Protein AF-A0A430BCL3-F1 (afdb_monomer_lite)

Structure (mmCIF, N/CA/C/O backbone):
data_AF-A0A430BCL3-F1
#
_entry.id   AF-A0A430BCL3-F1
#
loop_
_atom_site.group_PDB
_atom_site.id
_atom_site.type_symbol
_atom_site.label_atom_id
_atom_site.label_alt_id
_atom_site.label_comp_id
_atom_site.label_asym_id
_atom_site.label_entity_id
_atom_site.label_seq_id
_atom_site.pdbx_PDB_ins_code
_atom_site.Cartn_x
_atom_site.Cartn_y
_atom_site.Cartn_z
_atom_site.occupancy
_atom_site.B_iso_or_equiv
_atom_site.auth_seq_id
_atom_site.auth_comp_id
_atom_site.auth_asym_id
_atom_site.auth_atom_id
_atom_site.pdbx_PDB_model_num
ATOM 1 N N . MET A 1 1 ? -4.796 4.572 0.635 1.00 54.72 1 MET A N 1
ATOM 2 C CA . MET A 1 1 ? -4.162 4.008 -0.571 1.00 54.72 1 MET A CA 1
ATOM 3 C C . MET A 1 1 ? -5.279 3.791 -1.590 1.00 54.72 1 MET A C 1
ATOM 5 O O . MET A 1 1 ? -6.181 3.044 -1.250 1.00 54.72 1 MET A O 1
ATOM 9 N N . SER A 1 2 ? -5.262 4.453 -2.756 1.00 54.56 2 SER A N 1
ATOM 10 C CA . SER A 1 2 ? -6.263 4.363 -3.858 1.00 54.56 2 SER A CA 1
ATOM 11 C C . SER A 1 2 ? -7.527 5.260 -3.830 1.00 54.56 2 SER A C 1
ATOM 13 O O . SER A 1 2 ? -8.636 4.778 -4.064 1.00 54.56 2 SER A O 1
ATOM 15 N N . ASP A 1 3 ? -7.365 6.575 -3.669 1.00 56.16 3 ASP A N 1
ATOM 16 C CA . ASP A 1 3 ? -8.446 7.569 -3.899 1.00 56.16 3 ASP A CA 1
ATOM 17 C C . ASP A 1 3 ? -8.884 7.662 -5.385 1.00 56.16 3 ASP A C 1
ATOM 19 O O . ASP A 1 3 ? -9.871 8.293 -5.734 1.00 56.16 3 ASP A O 1
ATOM 23 N N . CYS A 1 4 ? -8.155 7.020 -6.310 1.00 58.00 4 CYS A N 1
ATOM 24 C CA . CYS A 1 4 ? -8.453 7.103 -7.747 1.00 58.00 4 CYS A CA 1
ATOM 25 C C . CYS A 1 4 ? -9.693 6.312 -8.186 1.00 58.00 4 CYS A C 1
ATOM 27 O O . CYS A 1 4 ? -10.201 6.550 -9.280 1.00 58.00 4 CYS A O 1
ATOM 29 N N . VAL A 1 5 ? -10.134 5.327 -7.395 1.00 57.91 5 VAL A N 1
ATOM 30 C CA . VAL A 1 5 ? -11.225 4.409 -7.781 1.00 57.91 5 VAL A CA 1
ATOM 31 C C . VAL A 1 5 ? -12.418 4.498 -6.832 1.00 57.91 5 VAL A C 1
ATOM 33 O O . VAL A 1 5 ? -13.542 4.250 -7.260 1.00 57.91 5 VAL A O 1
ATOM 36 N N . ASN A 1 6 ? -12.191 4.891 -5.577 1.00 60.53 6 ASN A N 1
ATOM 37 C CA . ASN A 1 6 ? -13.227 5.055 -4.564 1.00 60.53 6 ASN A CA 1
ATOM 38 C C . ASN A 1 6 ? -13.071 6.406 -3.872 1.00 60.53 6 ASN A C 1
ATOM 40 O O . ASN A 1 6 ? -11.947 6.812 -3.593 1.00 60.53 6 ASN A O 1
ATOM 44 N N . ASP A 1 7 ? -14.199 7.024 -3.524 1.00 63.56 7 ASP A N 1
ATOM 45 C CA . ASP A 1 7 ? -14.218 8.236 -2.710 1.00 63.56 7 ASP A CA 1
ATOM 46 C C . ASP A 1 7 ? -13.595 7.966 -1.331 1.00 63.56 7 ASP A C 1
ATOM 48 O O . ASP A 1 7 ? -13.906 6.965 -0.669 1.00 63.56 7 ASP A O 1
ATOM 52 N N . ASN A 1 8 ? -12.748 8.881 -0.859 1.00 69.38 8 ASN A N 1
ATOM 53 C CA . ASN A 1 8 ? -12.303 8.843 0.527 1.00 69.38 8 ASN A CA 1
ATOM 54 C C . ASN A 1 8 ? -13.482 9.049 1.492 1.00 69.38 8 ASN A C 1
ATOM 56 O O . ASN A 1 8 ? -14.307 9.947 1.331 1.00 69.38 8 ASN A O 1
ATOM 60 N N . VAL A 1 9 ? -13.493 8.271 2.576 1.00 64.44 9 VAL A N 1
ATOM 61 C CA . VAL A 1 9 ? -14.443 8.440 3.691 1.00 64.44 9 VAL A CA 1
ATOM 62 C C . VAL A 1 9 ? -14.219 9.774 4.422 1.00 64.44 9 VAL A C 1
ATOM 64 O O . VAL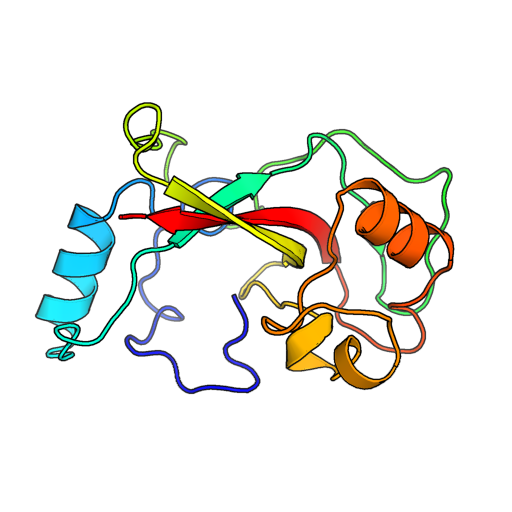 A 1 9 ? -15.152 10.337 4.991 1.00 64.44 9 VAL A O 1
ATOM 67 N N . VAL A 1 10 ? -12.986 10.289 4.392 1.00 64.94 10 VAL A N 1
ATOM 68 C CA . VAL A 1 10 ? -12.578 11.576 4.970 1.00 64.94 10 VAL A CA 1
ATOM 69 C C . VAL A 1 10 ? -11.598 12.276 4.029 1.00 64.94 10 VAL A C 1
ATOM 71 O O . VAL A 1 10 ? -10.731 11.618 3.458 1.00 64.94 10 VAL A O 1
ATOM 74 N N . ASP A 1 11 ? -11.705 13.597 3.864 1.00 64.88 11 ASP A N 1
ATOM 75 C CA . ASP A 1 11 ? -10.735 14.357 3.065 1.00 64.88 11 ASP A CA 1
ATOM 76 C C . ASP A 1 11 ? -9.381 14.404 3.787 1.00 64.88 11 ASP A C 1
ATOM 78 O O . ASP A 1 11 ? -9.146 15.191 4.707 1.00 64.88 11 ASP A O 1
ATOM 82 N N . VAL A 1 12 ? -8.487 13.513 3.369 1.00 63.19 12 VAL A N 1
ATOM 83 C CA . VAL A 1 12 ? -7.120 13.419 3.879 1.00 63.19 12 VAL A CA 1
ATOM 84 C C . VAL A 1 12 ? -6.199 14.485 3.273 1.00 63.19 12 VAL A C 1
ATOM 86 O O . VAL A 1 12 ? -5.136 14.747 3.828 1.00 63.19 12 VAL A O 1
ATOM 89 N N . GLN A 1 13 ? -6.582 15.167 2.189 1.00 59.03 13 GLN A N 1
ATOM 90 C CA . GLN A 1 13 ? -5.663 16.031 1.436 1.00 59.03 13 GLN A CA 1
ATOM 91 C C . GLN A 1 13 ? -5.294 17.326 2.184 1.00 59.03 13 GLN A C 1
ATOM 93 O O . GLN A 1 13 ? -4.238 17.902 1.929 1.00 59.03 13 GLN A O 1
ATOM 98 N N . GLY A 1 14 ? -6.125 17.783 3.129 1.00 59.62 14 GLY A N 1
ATOM 99 C CA . GLY A 1 14 ? -5.885 19.028 3.875 1.00 59.62 14 GLY A CA 1
ATOM 100 C C . GLY A 1 14 ? -5.287 18.872 5.280 1.00 59.62 14 GLY A C 1
ATOM 101 O O . GLY A 1 14 ? -4.682 19.819 5.785 1.00 59.62 14 GLY A O 1
ATOM 102 N N . ALA A 1 15 ? -5.466 17.715 5.930 1.00 60.12 15 ALA A N 1
ATOM 103 C CA . ALA A 1 15 ? -5.213 17.546 7.371 1.00 60.12 15 ALA A CA 1
ATOM 104 C C . ALA A 1 15 ? -4.469 16.255 7.759 1.00 60.12 15 ALA A C 1
ATOM 106 O O . ALA A 1 15 ? -4.189 16.042 8.943 1.00 60.12 15 ALA A O 1
ATOM 107 N N . TRP A 1 16 ? -4.152 15.380 6.802 1.00 75.69 16 TRP A N 1
ATOM 108 C CA . TRP A 1 16 ? -3.597 14.061 7.098 1.00 75.69 16 TRP A CA 1
ATOM 109 C C . TRP A 1 16 ? -2.153 14.134 7.594 1.00 75.69 16 TRP A C 1
ATOM 111 O O . TRP A 1 16 ? -1.201 14.279 6.832 1.00 75.69 16 TRP A O 1
ATOM 121 N N . GLN A 1 17 ? -1.990 14.006 8.909 1.00 79.44 17 GLN A N 1
ATOM 122 C CA . GLN A 1 17 ? -0.697 13.789 9.542 1.00 79.44 17 GLN A CA 1
ATOM 123 C C . GLN A 1 17 ? -0.440 12.286 9.624 1.00 79.44 17 GLN A C 1
ATOM 125 O O . GLN A 1 17 ? -1.020 11.588 10.458 1.00 79.44 17 GLN A O 1
ATOM 130 N N . HIS A 1 18 ? 0.433 11.788 8.755 1.00 86.31 18 HIS A N 1
ATOM 131 C CA . HIS A 1 18 ? 0.741 10.368 8.663 1.00 86.31 18 HIS A CA 1
ATOM 132 C C . HIS A 1 18 ? 2.147 10.032 9.139 1.00 86.31 18 HIS A C 1
ATOM 134 O O . HIS A 1 18 ? 3.039 10.885 9.232 1.00 86.31 18 HIS A O 1
ATOM 140 N N . ASN A 1 19 ? 2.332 8.753 9.455 1.00 90.25 19 ASN A N 1
ATOM 141 C CA . ASN A 1 19 ? 3.635 8.211 9.790 1.00 90.25 19 ASN A CA 1
ATOM 142 C C . ASN A 1 19 ? 4.497 8.018 8.529 1.00 90.25 19 ASN A C 1
ATOM 144 O O . ASN A 1 19 ? 4.071 8.259 7.396 1.00 90.25 19 ASN A O 1
ATOM 148 N N . GLY A 1 20 ? 5.717 7.526 8.719 1.00 89.50 20 GLY A N 1
ATOM 149 C CA . GLY A 1 20 ? 6.667 7.250 7.645 1.00 89.50 20 GLY A CA 1
ATOM 150 C C . GLY A 1 20 ? 6.216 6.208 6.621 1.00 89.50 20 GLY A C 1
ATOM 151 O O . GLY A 1 20 ? 6.969 5.976 5.683 1.00 89.50 20 GLY A O 1
ATOM 152 N N . PHE A 1 21 ? 5.059 5.562 6.792 1.00 89.12 21 PHE A N 1
ATOM 153 C CA . PHE A 1 21 ? 4.459 4.597 5.864 1.00 89.12 21 PHE A CA 1
ATOM 154 C C . PHE A 1 21 ? 3.237 5.147 5.115 1.00 89.12 21 PHE A C 1
ATOM 156 O O . PHE A 1 21 ? 2.573 4.369 4.437 1.00 89.12 21 PHE A O 1
ATOM 163 N N . GLY A 1 22 ? 2.904 6.432 5.272 1.00 86.31 22 GLY A N 1
ATOM 164 C CA . GLY A 1 22 ? 1.702 7.005 4.650 1.00 86.31 22 GLY A CA 1
ATOM 165 C C . GLY A 1 22 ? 0.397 6.697 5.388 1.00 86.31 22 GLY A C 1
ATOM 166 O O . GLY A 1 22 ? -0.699 6.944 4.886 1.00 86.31 22 GLY A O 1
ATOM 167 N N . LEU A 1 23 ? 0.489 6.123 6.593 1.00 89.19 23 LEU A N 1
ATOM 168 C CA . LEU A 1 23 ? -0.639 5.549 7.325 1.00 89.19 23 LEU A CA 1
ATOM 169 C C . LEU A 1 23 ? -0.769 6.142 8.735 1.00 89.19 23 LEU A C 1
ATOM 171 O O . LEU A 1 23 ? 0.159 6.746 9.280 1.00 89.19 23 LEU A O 1
ATOM 175 N N . ALA A 1 24 ? -1.925 5.931 9.364 1.00 91.31 24 ALA A N 1
ATOM 176 C CA . ALA A 1 24 ? -2.087 6.180 10.792 1.00 91.31 24 ALA A CA 1
ATOM 177 C C . ALA A 1 24 ? -1.341 5.122 11.621 1.00 91.31 24 ALA A C 1
ATOM 179 O O . ALA A 1 24 ? -1.285 3.945 11.268 1.00 91.31 24 ALA A O 1
ATOM 180 N N . ASN A 1 25 ? -0.818 5.530 12.778 1.00 93.25 25 ASN A N 1
ATOM 181 C CA . ASN A 1 25 ? -0.132 4.626 13.704 1.00 93.25 25 ASN A CA 1
ATOM 182 C C . ASN A 1 25 ? -1.077 3.660 14.440 1.00 93.25 25 ASN A C 1
ATOM 184 O O . ASN A 1 25 ? -0.646 2.598 14.883 1.00 93.25 25 ASN A O 1
ATOM 188 N N . ASN A 1 26 ? -2.346 4.022 14.633 1.00 91.94 26 ASN A N 1
ATOM 189 C CA . ASN A 1 26 ? -3.300 3.222 15.397 1.00 91.94 26 ASN A CA 1
ATOM 190 C C . ASN A 1 26 ? -4.751 3.538 14.973 1.00 91.94 26 ASN A C 1
ATOM 192 O O . ASN A 1 26 ? -4.999 4.603 14.402 1.00 91.94 26 ASN A O 1
ATOM 196 N N . PRO A 1 27 ? -5.718 2.644 15.252 1.00 91.88 27 PRO A N 1
ATOM 197 C CA . PRO A 1 27 ? -7.105 2.843 14.833 1.00 91.88 27 PRO A CA 1
ATOM 198 C C . PRO A 1 27 ? -7.837 3.958 15.586 1.00 91.88 27 PRO A C 1
ATOM 200 O O . PRO A 1 27 ? -8.841 4.444 15.078 1.00 91.88 27 PRO A O 1
ATOM 203 N N . ASP A 1 28 ? -7.347 4.402 16.748 1.00 91.81 28 ASP A N 1
ATOM 204 C CA . ASP A 1 28 ? -7.993 5.485 17.503 1.00 91.81 28 ASP A CA 1
ATOM 205 C C . ASP A 1 28 ? -7.877 6.811 16.728 1.00 91.81 28 ASP A C 1
ATOM 207 O O . ASP A 1 28 ? -8.822 7.596 16.697 1.00 91.81 28 ASP A O 1
ATOM 211 N N . VAL A 1 29 ? -6.754 7.020 16.023 1.00 89.50 29 VAL A N 1
ATOM 212 C CA . VAL A 1 29 ? -6.558 8.155 15.100 1.00 89.50 29 VAL A CA 1
ATOM 213 C C . VAL A 1 29 ? -7.567 8.107 13.951 1.00 89.50 29 VAL A C 1
ATOM 215 O O . VAL A 1 29 ? -8.190 9.118 13.639 1.00 89.50 29 VAL A O 1
ATOM 218 N N . LEU A 1 30 ? -7.768 6.932 13.347 1.00 87.88 30 LEU A N 1
ATOM 219 C CA . LEU A 1 30 ? -8.729 6.759 12.251 1.00 87.88 30 LEU A CA 1
ATOM 220 C C . LEU A 1 30 ? -10.169 7.001 12.719 1.00 87.88 30 LEU A C 1
ATOM 222 O O . LEU A 1 30 ? -10.931 7.681 12.037 1.00 87.88 30 LEU A O 1
ATOM 226 N N . ALA A 1 31 ? -10.531 6.488 13.897 1.00 88.69 31 ALA A N 1
ATOM 227 C CA . ALA A 1 31 ? -11.851 6.690 14.484 1.00 88.69 31 ALA A CA 1
ATOM 228 C C . ALA A 1 31 ? -12.120 8.168 14.806 1.00 88.69 31 ALA A C 1
ATOM 230 O O . ALA A 1 31 ? -13.223 8.654 14.563 1.00 88.69 31 ALA A O 1
ATOM 231 N N . ALA A 1 32 ? -11.117 8.891 15.316 1.00 88.94 32 ALA A N 1
ATOM 232 C CA . ALA A 1 32 ? -11.231 10.322 15.582 1.00 88.94 32 ALA A CA 1
ATOM 233 C C . ALA A 1 32 ? -11.472 11.124 14.294 1.00 88.94 32 ALA A C 1
ATOM 235 O O . ALA A 1 32 ? -12.371 11.960 14.265 1.00 88.94 32 ALA A O 1
ATOM 236 N N . LEU A 1 33 ? -10.732 10.822 13.222 1.00 86.12 33 LEU A N 1
ATOM 237 C CA . LEU A 1 33 ? -10.897 11.485 11.925 1.00 86.12 33 LEU A CA 1
ATOM 238 C C . LEU A 1 33 ? -12.259 11.192 11.291 1.00 86.12 33 LEU A C 1
ATOM 240 O O . LEU A 1 33 ? -12.914 12.105 10.794 1.00 86.12 33 LEU A O 1
ATOM 244 N N . ALA A 1 34 ? -12.718 9.939 11.352 1.00 87.38 34 ALA A N 1
ATOM 245 C CA . ALA A 1 34 ? -14.054 9.576 10.890 1.00 87.38 34 ALA A CA 1
ATOM 246 C C . ALA A 1 34 ? -15.146 10.321 11.676 1.00 87.38 34 ALA A C 1
ATOM 248 O O . ALA A 1 34 ? -16.071 10.869 11.080 1.00 87.38 34 ALA A O 1
ATOM 249 N N . ALA A 1 35 ? -15.017 10.397 13.006 1.00 88.38 35 ALA A N 1
ATOM 250 C CA . ALA A 1 35 ? -15.963 11.116 13.856 1.00 88.38 35 ALA A CA 1
ATOM 251 C C . ALA A 1 35 ? -15.976 12.628 13.574 1.00 88.38 35 ALA A C 1
ATOM 253 O O . ALA A 1 35 ? -17.051 13.223 13.516 1.00 88.38 35 ALA A O 1
ATOM 254 N N . GLU A 1 36 ? -14.808 13.244 13.370 1.00 87.19 36 GLU A N 1
ATOM 255 C CA . GLU A 1 36 ? -14.681 14.663 13.015 1.00 87.19 36 GLU A CA 1
ATOM 256 C C . GLU A 1 36 ? -15.333 14.974 11.661 1.00 87.19 36 GLU A C 1
ATOM 258 O O . GLU A 1 36 ? -16.020 15.986 11.520 1.00 87.19 36 GLU A O 1
ATOM 263 N N . ALA A 1 37 ? -15.191 14.068 10.694 1.00 84.56 37 ALA A N 1
ATOM 264 C CA . ALA A 1 37 ? -15.822 14.176 9.382 1.00 84.56 37 ALA A CA 1
ATOM 265 C C . ALA A 1 37 ? -17.318 13.803 9.372 1.00 84.56 37 ALA A C 1
ATOM 267 O O . ALA A 1 37 ? -17.985 13.975 8.352 1.00 84.56 37 ALA A O 1
ATOM 268 N N . GLY A 1 38 ? -17.861 13.282 10.478 1.00 87.19 38 GLY A N 1
ATOM 269 C CA . GLY A 1 38 ? -19.235 12.775 10.538 1.00 87.19 38 GLY A CA 1
ATOM 270 C C . GLY A 1 38 ? -19.468 11.518 9.690 1.00 87.19 38 GLY A C 1
ATOM 271 O O . GLY A 1 38 ? -20.597 11.270 9.268 1.00 87.19 38 GLY A O 1
ATOM 272 N N . ALA A 1 39 ? -18.415 10.742 9.427 1.00 85.75 39 ALA A N 1
ATOM 273 C CA . ALA A 1 39 ? -18.476 9.525 8.634 1.00 85.75 39 ALA A CA 1
ATOM 274 C C . ALA A 1 39 ? -18.976 8.327 9.456 1.00 85.75 39 ALA A C 1
ATOM 276 O O . ALA A 1 39 ? -18.532 8.091 10.582 1.00 85.75 39 ALA A O 1
ATOM 277 N N . ASP A 1 40 ? -19.872 7.534 8.866 1.00 86.75 40 ASP A N 1
ATOM 278 C CA . ASP A 1 40 ? -20.288 6.250 9.426 1.00 86.75 40 ASP A CA 1
ATOM 279 C C . ASP A 1 40 ? -19.299 5.154 9.012 1.00 86.75 40 ASP A C 1
ATOM 281 O O . ASP A 1 40 ? -19.116 4.872 7.829 1.00 86.75 40 ASP A O 1
ATOM 285 N N . VAL A 1 41 ? -18.654 4.542 10.004 1.00 87.06 41 VAL A N 1
ATOM 286 C CA . VAL A 1 41 ? -17.667 3.465 9.827 1.00 87.06 41 VAL A CA 1
ATOM 287 C C . VAL A 1 41 ? -18.143 2.140 10.427 1.00 87.06 41 VAL A C 1
ATOM 289 O O . VAL A 1 41 ? -17.336 1.238 10.640 1.00 87.06 41 VAL A O 1
ATOM 292 N N . SER A 1 42 ? -19.440 2.007 10.724 1.00 88.38 42 SER A N 1
ATOM 293 C CA . SER A 1 42 ? -20.006 0.806 11.358 1.00 88.38 42 SER A CA 1
ATOM 294 C C . SER A 1 42 ? -19.823 -0.474 10.531 1.00 88.38 42 SER A C 1
ATOM 296 O O . SER A 1 42 ? -19.561 -1.527 11.109 1.00 88.38 42 SER A O 1
ATOM 298 N N . ASP A 1 43 ? -19.863 -0.366 9.201 1.00 88.38 43 ASP A N 1
ATOM 299 C CA . ASP A 1 43 ? -19.629 -1.473 8.259 1.00 88.38 43 ASP A CA 1
ATOM 300 C C . ASP A 1 43 ? -18.192 -1.502 7.693 1.00 88.38 43 ASP A C 1
ATOM 302 O O . ASP A 1 43 ? -17.888 -2.254 6.761 1.00 88.38 43 ASP A O 1
ATOM 306 N N . ALA A 1 44 ? -17.278 -0.690 8.239 1.00 89.31 44 ALA A N 1
ATOM 307 C CA . ALA A 1 44 ? -15.891 -0.644 7.789 1.00 89.31 44 ALA A CA 1
ATOM 308 C C . ALA A 1 44 ? -15.051 -1.790 8.380 1.00 89.31 44 ALA A C 1
ATOM 310 O O . ALA A 1 44 ? -15.278 -2.271 9.490 1.00 89.31 44 ALA A O 1
ATOM 311 N N . ALA A 1 45 ? -14.014 -2.199 7.646 1.00 91.69 45 ALA A N 1
ATOM 312 C CA . ALA A 1 45 ? -12.999 -3.125 8.137 1.00 91.69 45 ALA A CA 1
ATOM 313 C C . ALA A 1 45 ? -11.695 -2.379 8.436 1.00 91.69 45 ALA A C 1
ATOM 315 O O . ALA A 1 45 ? -11.241 -1.559 7.639 1.00 91.69 45 ALA A O 1
ATOM 316 N N . LEU A 1 46 ? -11.058 -2.709 9.561 1.00 93.31 46 LEU A N 1
ATOM 317 C CA . LEU A 1 46 ? -9.734 -2.192 9.883 1.00 93.31 46 LEU A CA 1
ATOM 318 C C . LEU A 1 46 ? -8.657 -3.014 9.168 1.00 93.31 46 LEU A C 1
ATOM 320 O O . LEU A 1 46 ? -8.602 -4.241 9.304 1.00 93.31 46 LEU A O 1
ATOM 324 N N . LEU A 1 47 ? -7.778 -2.322 8.445 1.00 95.31 47 LEU A N 1
ATOM 325 C CA . LEU A 1 47 ? -6.619 -2.920 7.793 1.00 95.31 47 LEU A CA 1
ATOM 326 C C . LEU A 1 47 ? -5.324 -2.565 8.529 1.00 95.31 47 LEU A C 1
ATOM 328 O O . LEU A 1 47 ? -5.153 -1.454 9.031 1.00 95.31 47 LEU A O 1
ATOM 332 N N . TYR A 1 48 ? -4.408 -3.526 8.571 1.00 95.94 48 TYR A N 1
ATOM 333 C CA . TYR A 1 48 ? -3.046 -3.386 9.076 1.00 95.94 48 TYR A CA 1
ATOM 334 C C . TYR A 1 48 ? -2.065 -3.704 7.948 1.00 95.94 48 TYR A C 1
ATOM 336 O O . TYR A 1 48 ? -2.279 -4.649 7.193 1.00 95.94 48 TYR A O 1
ATOM 344 N N . PHE A 1 49 ? -0.992 -2.926 7.831 1.00 95.75 49 PHE A N 1
ATOM 345 C CA . PHE A 1 49 ? -0.044 -3.048 6.729 1.00 95.75 49 PHE A CA 1
ATOM 346 C C . PHE A 1 49 ? 1.356 -3.369 7.245 1.00 95.75 49 PHE A C 1
ATOM 348 O O . PHE A 1 49 ? 1.837 -2.753 8.198 1.00 95.75 49 PHE A O 1
ATOM 355 N N . THR A 1 50 ? 2.030 -4.303 6.578 1.00 95.88 50 THR A N 1
ATOM 356 C CA . THR A 1 50 ? 3.452 -4.597 6.788 1.00 95.88 50 THR A CA 1
ATOM 357 C C . THR A 1 50 ? 4.231 -4.202 5.545 1.00 95.88 50 THR A C 1
ATOM 359 O O . THR A 1 50 ? 3.912 -4.679 4.462 1.00 95.88 50 THR A O 1
ATOM 362 N N . ALA A 1 51 ? 5.254 -3.364 5.674 1.00 95.19 51 ALA A N 1
ATOM 363 C CA . ALA A 1 51 ? 6.064 -2.957 4.528 1.00 95.19 51 ALA A CA 1
ATOM 364 C C . ALA A 1 51 ? 7.204 -3.949 4.263 1.00 95.19 51 ALA A C 1
ATOM 366 O O . ALA A 1 51 ? 7.858 -4.406 5.205 1.00 95.19 51 ALA A O 1
ATOM 367 N N . TYR A 1 52 ? 7.473 -4.228 2.989 1.00 97.25 52 TYR A N 1
ATOM 368 C CA . TYR A 1 52 ? 8.723 -4.852 2.572 1.00 97.25 52 TYR A CA 1
ATOM 369 C C . TYR A 1 52 ? 9.906 -3.911 2.853 1.00 97.25 52 TYR A C 1
ATOM 371 O O . TYR A 1 52 ? 9.767 -2.686 2.849 1.00 97.25 52 TYR A O 1
ATOM 379 N N . ASP A 1 53 ? 11.077 -4.474 3.143 1.00 96.62 53 ASP A N 1
ATOM 380 C CA . ASP A 1 53 ? 12.261 -3.715 3.559 1.00 96.62 53 ASP A CA 1
ATOM 381 C C . ASP A 1 53 ? 13.009 -3.061 2.388 1.00 96.62 53 ASP A C 1
ATOM 383 O O . ASP A 1 53 ? 13.933 -2.270 2.611 1.00 96.62 53 ASP A O 1
ATOM 387 N N . ARG A 1 54 ? 12.593 -3.347 1.150 1.00 97.38 54 ARG A N 1
ATOM 388 C CA . ARG A 1 54 ? 13.136 -2.747 -0.068 1.00 97.38 54 ARG A CA 1
ATOM 389 C C . ARG A 1 54 ? 12.056 -2.061 -0.895 1.00 97.38 54 ARG A C 1
ATOM 391 O O . ARG A 1 54 ? 10.889 -2.442 -0.873 1.00 97.38 54 ARG A O 1
ATOM 398 N N . GLU A 1 55 ? 12.489 -1.064 -1.652 1.00 96.31 55 GLU A N 1
ATOM 399 C CA . GLU A 1 55 ? 11.663 -0.252 -2.550 1.00 96.31 55 GLU A CA 1
ATOM 400 C C . GLU A 1 55 ? 12.407 0.031 -3.862 1.00 96.31 55 GLU A C 1
ATOM 402 O O . GLU A 1 55 ? 13.637 -0.115 -3.933 1.00 96.31 55 GLU A O 1
ATOM 407 N N . GLN A 1 56 ? 11.678 0.467 -4.888 1.00 95.44 56 GLN A N 1
ATOM 408 C CA . GLN A 1 56 ? 12.259 0.916 -6.150 1.00 95.44 56 GLN A CA 1
ATOM 409 C C . GLN A 1 56 ? 11.685 2.273 -6.559 1.00 95.44 56 GLN A C 1
ATOM 411 O O . GLN A 1 56 ? 10.477 2.464 -6.601 1.00 95.44 56 GLN A O 1
ATOM 416 N N . GLU A 1 57 ? 12.565 3.220 -6.870 1.00 93.44 57 GLU A N 1
ATOM 417 C CA . GLU A 1 57 ? 12.171 4.512 -7.432 1.00 93.44 57 GLU A CA 1
ATOM 418 C C . GLU A 1 57 ? 12.065 4.395 -8.957 1.00 93.44 57 GLU A C 1
ATOM 420 O O . GLU A 1 57 ? 12.988 3.886 -9.607 1.00 93.44 57 GLU A O 1
ATOM 425 N N . SER A 1 58 ? 10.943 4.842 -9.516 1.00 93.44 58 SER A N 1
ATOM 426 C CA . SER A 1 58 ? 10.643 4.778 -10.948 1.00 93.44 58 SER A CA 1
ATOM 427 C C . SER A 1 58 ? 9.941 6.053 -11.414 1.00 93.44 58 SER A C 1
ATOM 429 O O . SER A 1 58 ? 9.262 6.728 -10.645 1.00 93.44 58 SER A O 1
ATOM 431 N N . ASP A 1 59 ? 10.096 6.360 -12.699 1.00 91.88 59 ASP A N 1
ATOM 432 C CA . ASP A 1 59 ? 9.347 7.399 -13.408 1.00 91.88 59 ASP A CA 1
ATOM 433 C C . ASP A 1 59 ? 7.969 6.915 -13.898 1.00 91.88 59 ASP A C 1
ATOM 435 O O . ASP A 1 59 ? 7.306 7.622 -14.654 1.00 91.88 59 ASP A O 1
ATOM 439 N N . GLY A 1 60 ? 7.572 5.688 -13.536 1.00 91.50 60 GLY A N 1
ATOM 440 C CA . GLY A 1 60 ? 6.324 5.062 -13.975 1.00 91.50 60 GLY A CA 1
ATOM 441 C C . GLY A 1 60 ? 6.368 4.508 -15.404 1.00 91.50 60 GLY A C 1
ATOM 442 O O . GLY A 1 60 ? 5.400 3.912 -15.886 1.00 91.50 60 GLY A O 1
ATOM 443 N N . TRP A 1 61 ? 7.496 4.659 -16.104 1.00 93.12 61 TRP A N 1
ATOM 444 C CA . TRP A 1 61 ? 7.704 4.119 -17.448 1.00 93.12 61 TRP A CA 1
ATOM 445 C C . TRP A 1 61 ? 8.621 2.910 -17.440 1.00 93.12 61 TRP A C 1
ATOM 447 O O . TRP A 1 61 ? 8.363 1.950 -18.169 1.00 93.12 61 TRP A O 1
ATOM 457 N N . THR A 1 62 ? 9.684 2.953 -16.636 1.00 92.69 62 THR A N 1
ATOM 458 C CA . THR A 1 62 ? 10.732 1.928 -16.643 1.00 92.69 62 THR A CA 1
ATOM 459 C C . THR A 1 62 ? 11.074 1.430 -15.244 1.00 92.69 62 THR A C 1
ATOM 461 O O . THR A 1 62 ? 11.141 2.193 -14.282 1.00 92.69 62 THR A O 1
ATOM 464 N N . PHE A 1 63 ? 11.321 0.125 -15.148 1.00 95.06 63 PHE A N 1
ATOM 465 C CA . PHE A 1 63 ? 11.712 -0.566 -13.922 1.00 95.06 63 PHE A CA 1
ATOM 466 C C . PHE A 1 63 ? 13.006 -1.325 -14.190 1.00 95.06 63 PHE A C 1
ATOM 468 O O . PHE A 1 63 ? 13.194 -1.895 -15.266 1.00 95.06 63 PHE A O 1
ATOM 475 N N . ASP A 1 64 ? 13.922 -1.284 -13.229 1.00 93.12 64 ASP A N 1
ATOM 476 C CA . ASP A 1 64 ? 15.259 -1.857 -13.363 1.00 93.12 64 ASP A CA 1
ATOM 477 C C . ASP A 1 64 ? 15.566 -2.706 -12.123 1.00 93.12 64 ASP A C 1
ATOM 479 O O . ASP A 1 64 ? 15.826 -2.137 -11.060 1.00 93.12 64 ASP A O 1
ATOM 483 N N . PRO A 1 65 ? 15.582 -4.049 -12.234 1.00 92.81 65 PRO A N 1
ATOM 484 C CA . PRO A 1 65 ? 15.780 -4.962 -11.105 1.00 92.81 65 PRO A CA 1
ATOM 485 C C . PRO A 1 65 ? 17.053 -4.722 -10.282 1.00 92.81 65 PRO A C 1
ATOM 487 O O . PRO A 1 65 ? 17.166 -5.214 -9.160 1.00 92.81 65 PRO A O 1
ATOM 490 N N . VAL A 1 66 ? 18.041 -3.970 -10.782 1.00 93.50 66 VAL A N 1
ATOM 491 C CA . VAL A 1 66 ? 19.230 -3.636 -9.978 1.00 93.50 66 VAL A CA 1
ATOM 492 C C . VAL A 1 66 ? 19.045 -2.407 -9.080 1.00 93.50 66 VAL A C 1
ATOM 494 O O . VAL A 1 66 ? 19.904 -2.138 -8.241 1.00 93.50 66 VAL A O 1
ATOM 497 N N . ARG A 1 67 ? 17.937 -1.665 -9.215 1.00 93.94 67 ARG A N 1
ATOM 498 C CA . ARG A 1 67 ? 17.679 -0.401 -8.497 1.00 93.94 67 ARG A CA 1
ATOM 499 C C . ARG A 1 67 ? 16.949 -0.547 -7.168 1.00 93.94 67 ARG A C 1
ATOM 501 O O . ARG A 1 67 ? 16.683 0.461 -6.517 1.00 93.94 67 ARG A O 1
ATOM 508 N N . TRP A 1 68 ? 16.653 -1.769 -6.732 1.00 97.19 68 TRP A N 1
ATOM 509 C CA . TRP A 1 68 ? 16.102 -2.002 -5.399 1.00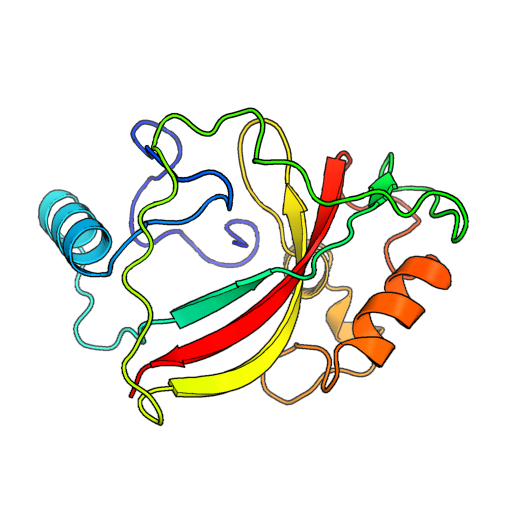 97.19 68 TRP A CA 1
ATOM 510 C C . TRP A 1 68 ? 17.008 -1.425 -4.306 1.00 97.19 68 TRP A C 1
ATOM 512 O O . TRP A 1 68 ? 18.142 -1.883 -4.120 1.00 97.19 68 TRP A O 1
ATOM 522 N N . ARG A 1 69 ? 16.477 -0.497 -3.514 1.00 96.44 69 ARG A N 1
ATOM 523 C CA . ARG A 1 69 ? 17.164 0.126 -2.375 1.00 96.44 69 ARG A CA 1
ATOM 524 C C . ARG A 1 69 ? 16.478 -0.228 -1.061 1.00 96.44 69 ARG A C 1
ATOM 526 O O . ARG A 1 69 ? 15.379 -0.770 -1.062 1.00 96.44 69 ARG A O 1
ATOM 533 N N . ALA A 1 70 ? 17.146 0.045 0.058 1.00 97.19 70 ALA A N 1
ATOM 534 C CA . ALA A 1 70 ? 16.511 -0.059 1.367 1.00 97.19 70 ALA A CA 1
ATOM 535 C C . ALA A 1 70 ? 15.350 0.936 1.457 1.00 97.19 70 ALA A C 1
ATOM 537 O O . ALA A 1 70 ? 15.468 2.060 0.963 1.00 97.19 70 ALA A O 1
ATOM 538 N N . ARG A 1 71 ? 14.260 0.518 2.100 1.00 93.12 71 ARG A N 1
ATOM 539 C CA . ARG A 1 71 ? 13.071 1.345 2.256 1.00 93.12 71 ARG A CA 1
ATOM 540 C C . ARG A 1 71 ? 13.384 2.656 2.983 1.00 93.12 71 ARG A C 1
ATOM 542 O O . ARG A 1 71 ? 14.083 2.657 4.001 1.00 93.12 71 ARG A O 1
ATOM 549 N N . SER A 1 72 ? 12.801 3.750 2.510 1.00 90.19 72 SER A N 1
ATOM 550 C CA . SER A 1 72 ? 12.855 5.068 3.138 1.00 90.19 72 SER A CA 1
ATOM 551 C C . SER A 1 72 ? 11.477 5.487 3.687 1.00 90.19 72 SER A C 1
ATOM 553 O O . SER A 1 72 ? 10.446 4.956 3.270 1.00 90.19 72 SER A O 1
ATOM 555 N N . PRO A 1 73 ? 11.404 6.359 4.711 1.00 87.69 73 PRO A N 1
ATOM 556 C CA . PRO A 1 73 ? 10.131 6.956 5.111 1.00 87.69 73 PRO A CA 1
ATOM 557 C C . PRO A 1 73 ? 9.554 7.831 3.990 1.00 87.69 73 PRO A C 1
ATOM 559 O O . PRO A 1 73 ? 10.321 8.467 3.271 1.00 87.69 73 PRO A O 1
ATOM 562 N N . ALA A 1 74 ? 8.224 7.922 3.900 1.00 82.69 74 ALA A N 1
ATOM 563 C CA . ALA A 1 74 ? 7.556 8.883 3.022 1.00 82.69 74 ALA A CA 1
ATOM 564 C C . ALA A 1 74 ? 8.067 10.314 3.292 1.00 82.69 74 ALA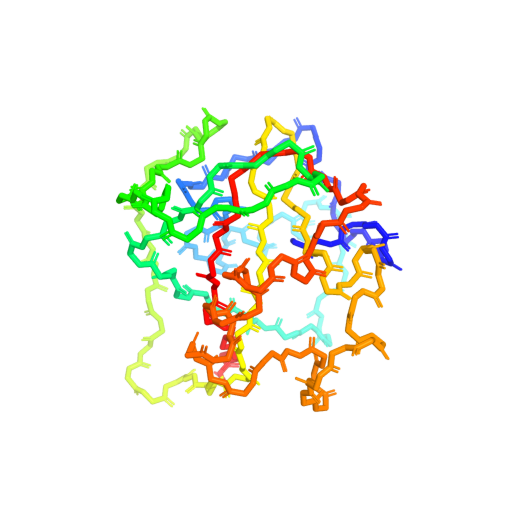 A C 1
ATOM 566 O O . ALA A 1 74 ? 8.184 10.717 4.454 1.00 82.69 74 ALA A O 1
ATOM 567 N N . SER A 1 75 ? 8.377 11.071 2.234 1.00 79.50 75 SER A N 1
ATOM 568 C CA . SER A 1 75 ? 8.976 12.417 2.315 1.00 79.50 75 SER A CA 1
ATOM 569 C C . SER A 1 75 ? 8.098 13.411 3.080 1.00 79.50 75 SER A C 1
ATOM 571 O O . SER A 1 75 ? 8.607 14.268 3.803 1.00 79.50 75 SER A O 1
ATOM 573 N N . SER A 1 76 ? 6.782 13.257 2.955 1.00 79.75 76 SER A N 1
ATOM 574 C CA . SER A 1 76 ? 5.730 14.062 3.579 1.00 79.75 76 SER A CA 1
ATOM 575 C C . SER A 1 76 ? 5.434 13.696 5.040 1.00 79.75 76 SER A C 1
ATOM 577 O O . SER A 1 76 ? 4.648 14.379 5.698 1.00 79.75 76 SER A O 1
ATOM 579 N N . ALA A 1 77 ? 6.056 12.644 5.584 1.00 85.56 77 ALA A N 1
ATOM 580 C CA . ALA A 1 77 ? 5.737 12.147 6.918 1.00 85.56 77 ALA A CA 1
ATOM 581 C C . ALA A 1 77 ? 6.034 13.178 8.021 1.00 85.56 77 ALA A C 1
ATOM 583 O O . ALA A 1 77 ? 7.183 13.544 8.277 1.00 85.56 77 ALA A O 1
ATOM 584 N N . ALA A 1 78 ? 4.983 13.588 8.732 1.00 86.06 78 ALA A N 1
ATOM 585 C CA . ALA A 1 78 ? 5.059 14.542 9.840 1.00 86.06 78 ALA A CA 1
ATOM 586 C C . ALA A 1 78 ? 4.990 13.873 11.227 1.00 86.06 78 ALA A C 1
ATOM 588 O O . ALA A 1 78 ? 5.255 14.519 12.242 1.00 86.06 78 ALA A O 1
ATOM 589 N N . VAL A 1 79 ? 4.637 12.583 11.287 1.00 89.31 79 VAL A N 1
ATOM 590 C CA . VAL A 1 79 ? 4.440 11.830 12.533 1.00 89.31 79 VAL A CA 1
ATOM 591 C C . VAL A 1 79 ? 5.507 10.746 12.674 1.00 89.31 79 VAL A C 1
ATOM 593 O O . VAL A 1 79 ? 5.838 10.039 11.723 1.00 89.31 79 VAL A O 1
ATOM 596 N N . ALA A 1 80 ? 6.041 10.580 13.885 1.00 91.69 80 ALA A N 1
ATOM 597 C CA . ALA A 1 80 ? 6.966 9.492 14.185 1.00 91.69 80 ALA A CA 1
ATOM 598 C C . ALA A 1 80 ? 6.289 8.117 14.032 1.00 91.69 80 ALA A C 1
ATOM 600 O O . ALA A 1 80 ? 5.094 7.962 14.285 1.00 91.69 80 ALA A O 1
ATOM 601 N N . ASN A 1 81 ? 7.063 7.098 13.660 1.00 92.25 81 ASN A N 1
ATOM 602 C CA . ASN A 1 81 ? 6.568 5.725 13.576 1.00 92.25 81 ASN A CA 1
ATOM 603 C C . ASN A 1 81 ? 6.382 5.143 14.986 1.00 92.25 81 ASN A C 1
ATOM 605 O O . ASN A 1 81 ? 7.357 4.743 15.615 1.00 92.25 81 ASN A O 1
ATOM 609 N N . ASP A 1 82 ? 5.136 5.075 15.452 1.00 94.56 82 ASP A N 1
ATOM 610 C CA . ASP A 1 82 ? 4.742 4.483 16.739 1.00 94.56 82 ASP A CA 1
ATOM 611 C C . ASP A 1 82 ? 3.518 3.579 16.537 1.00 94.56 82 ASP A C 1
ATOM 613 O O . ASP A 1 82 ? 2.413 3.827 17.022 1.00 94.56 82 ASP A O 1
ATOM 617 N N . VAL A 1 83 ? 3.688 2.577 15.671 1.00 94.12 83 VAL A N 1
ATOM 618 C CA . VAL A 1 83 ? 2.587 1.741 15.186 1.00 94.12 83 VAL A CA 1
ATOM 619 C C . VAL A 1 83 ? 2.106 0.794 16.284 1.00 94.12 83 VAL A C 1
ATOM 621 O O . VAL A 1 83 ? 2.868 -0.034 16.790 1.00 94.12 83 VAL A O 1
ATOM 624 N N . ARG A 1 84 ? 0.805 0.834 16.589 1.00 94.75 84 ARG A N 1
ATOM 625 C CA . ARG A 1 84 ? 0.151 -0.154 17.454 1.00 94.75 84 ARG A CA 1
ATOM 626 C C . ARG A 1 84 ? -0.132 -1.423 16.657 1.00 94.75 84 ARG A C 1
ATOM 628 O O . ARG A 1 84 ? -1.184 -1.560 16.036 1.00 94.75 84 ARG A O 1
ATOM 635 N N . VAL A 1 85 ? 0.824 -2.347 16.683 1.00 93.94 85 VAL A N 1
ATOM 636 C CA . VAL A 1 85 ? 0.719 -3.647 16.007 1.00 93.94 85 VAL A CA 1
ATOM 637 C C . VAL A 1 85 ? -0.441 -4.467 16.602 1.00 93.94 85 VAL A C 1
ATOM 639 O O . VAL A 1 85 ? -0.567 -4.520 17.831 1.00 93.94 85 VAL A O 1
ATOM 642 N N . PRO A 1 86 ? -1.286 -5.116 15.774 1.00 93.94 86 PRO A N 1
ATOM 643 C CA . PRO A 1 86 ? -2.306 -6.042 16.259 1.00 93.94 86 PRO A CA 1
ATOM 644 C C . PRO A 1 86 ? -1.710 -7.159 17.123 1.00 93.94 86 PRO A C 1
ATOM 646 O O . PRO A 1 86 ? -0.581 -7.603 16.905 1.00 93.94 86 PRO A O 1
ATOM 649 N N . ALA A 1 87 ? -2.479 -7.651 18.097 1.00 94.00 87 ALA A N 1
ATOM 650 C CA . ALA A 1 87 ? -2.057 -8.792 18.904 1.00 94.00 87 ALA A CA 1
ATOM 651 C C . ALA A 1 87 ? -1.786 -10.028 18.023 1.00 94.00 87 ALA A C 1
ATOM 653 O O . ALA A 1 87 ? -2.366 -10.187 16.947 1.00 94.00 87 ALA A O 1
ATOM 654 N N . SER A 1 88 ? -0.915 -10.926 18.492 1.00 91.25 88 SER A N 1
ATOM 655 C CA . SER A 1 88 ? -0.600 -12.160 17.764 1.00 91.25 88 SER A CA 1
ATOM 656 C C . SER A 1 88 ? -1.875 -12.955 17.460 1.00 91.25 88 SER A C 1
ATOM 658 O O . SER A 1 88 ? -2.661 -13.236 18.364 1.00 91.25 88 SER A O 1
ATOM 660 N N . GLY A 1 89 ? -2.089 -13.290 16.185 1.00 91.94 89 GLY A N 1
ATOM 661 C CA . GLY A 1 89 ? -3.285 -13.991 15.707 1.00 91.94 89 GLY A CA 1
ATOM 662 C C . GLY A 1 89 ? -4.529 -13.118 15.493 1.00 91.94 89 GLY A C 1
ATOM 663 O O . GLY A 1 89 ? -5.519 -13.633 14.993 1.00 91.94 89 GLY A O 1
ATOM 664 N N . ALA A 1 90 ? -4.489 -11.815 15.797 1.00 94.44 90 ALA A N 1
ATOM 665 C CA . ALA A 1 90 ? -5.624 -10.897 15.621 1.00 94.44 90 ALA A CA 1
ATOM 666 C C . ALA A 1 90 ? -5.687 -10.254 14.221 1.00 94.44 90 ALA A C 1
ATOM 668 O O . ALA A 1 90 ? -6.332 -9.225 14.025 1.00 94.44 90 ALA A O 1
ATOM 669 N N . SER A 1 91 ? -4.978 -10.814 13.239 1.00 96.50 91 SER A N 1
ATOM 670 C CA . SER A 1 91 ? -5.062 -10.360 11.853 1.00 96.50 91 SER A CA 1
ATOM 671 C C . SER A 1 91 ? -4.864 -11.506 10.867 1.00 96.50 91 SER A C 1
ATOM 673 O O . SER A 1 91 ? -4.237 -12.518 11.181 1.00 96.50 91 SER A O 1
ATOM 675 N N . THR A 1 92 ? -5.412 -11.351 9.665 1.00 97.06 92 THR A N 1
ATOM 676 C CA . THR A 1 92 ? -5.283 -12.304 8.557 1.00 97.06 92 THR A CA 1
ATOM 677 C C . THR A 1 92 ? -4.695 -11.590 7.349 1.00 97.06 92 THR A C 1
ATOM 679 O O . THR A 1 92 ? -5.213 -10.549 6.953 1.00 97.06 92 THR A O 1
ATOM 682 N N . LEU A 1 93 ? -3.618 -12.136 6.777 1.00 97.69 93 LEU A N 1
ATOM 683 C CA . LEU A 1 93 ? -3.037 -11.633 5.531 1.00 97.69 93 LEU A CA 1
ATOM 684 C C . LEU A 1 93 ? -4.028 -11.862 4.383 1.00 97.69 93 LEU A C 1
ATOM 686 O O . LEU A 1 93 ? -4.477 -12.986 4.173 1.00 97.69 93 LEU A O 1
ATOM 690 N N . LEU A 1 94 ? -4.346 -10.796 3.656 1.00 97.88 94 LEU A N 1
ATOM 691 C CA . LEU A 1 94 ? -5.200 -10.818 2.470 1.00 97.88 94 LEU A CA 1
ATOM 692 C C . LEU A 1 94 ? -4.390 -10.918 1.174 1.00 97.88 94 LEU A C 1
ATOM 694 O O . LEU A 1 94 ? -4.907 -11.402 0.176 1.00 97.88 94 LEU A O 1
ATOM 698 N N . GLY A 1 95 ? -3.142 -10.452 1.170 1.00 98.12 95 GLY A N 1
ATOM 699 C CA . GLY A 1 95 ? -2.268 -10.444 -0.002 1.00 98.12 95 GLY A CA 1
ATOM 700 C C . GLY A 1 95 ? -1.265 -9.298 0.053 1.00 98.12 95 GLY A C 1
ATOM 701 O O . GLY A 1 95 ? -1.083 -8.678 1.104 1.00 98.12 95 GLY A O 1
ATOM 702 N N . TYR A 1 96 ? -0.628 -9.018 -1.079 1.00 98.38 96 TYR A N 1
ATOM 703 C CA . TYR A 1 96 ? 0.373 -7.967 -1.221 1.00 98.38 96 TYR A CA 1
ATOM 704 C C . TYR A 1 96 ? -0.062 -6.937 -2.259 1.00 98.38 96 TYR A C 1
ATOM 706 O O . TYR A 1 96 ? -0.473 -7.292 -3.364 1.00 98.38 96 TYR A O 1
ATOM 714 N N . ASP A 1 97 ? 0.051 -5.669 -1.889 1.00 97.00 97 ASP A N 1
ATOM 715 C CA . ASP A 1 97 ? -0.173 -4.523 -2.761 1.00 97.00 97 ASP A CA 1
ATOM 716 C C . ASP A 1 97 ? 1.163 -3.866 -3.115 1.00 97.00 97 ASP A C 1
ATOM 718 O O . ASP A 1 97 ? 2.112 -3.894 -2.324 1.00 97.00 97 ASP A O 1
ATOM 722 N N . VAL A 1 98 ? 1.224 -3.254 -4.293 1.00 95.50 98 VAL A N 1
ATOM 723 C CA . VAL A 1 98 ? 2.314 -2.359 -4.686 1.00 95.50 98 VAL A CA 1
ATOM 724 C C . VAL A 1 98 ? 1.764 -0.948 -4.603 1.00 95.50 98 VAL A C 1
ATOM 726 O O . VAL A 1 98 ? 0.761 -0.642 -5.236 1.00 95.50 98 VAL A O 1
ATOM 729 N N . VAL A 1 99 ? 2.408 -0.096 -3.813 1.00 93.12 99 VAL A N 1
ATOM 730 C CA . VAL A 1 99 ? 1.981 1.284 -3.591 1.00 93.12 99 VAL A CA 1
ATOM 731 C C . VAL A 1 99 ? 3.105 2.228 -3.984 1.00 93.12 99 VAL A C 1
ATOM 733 O O . VAL A 1 99 ? 4.238 2.070 -3.532 1.00 93.12 99 VAL A O 1
ATOM 736 N N . VAL A 1 100 ? 2.783 3.212 -4.812 1.00 91.12 100 VAL A N 1
ATOM 737 C CA . VAL A 1 100 ? 3.656 4.323 -5.178 1.00 91.12 100 VAL A CA 1
ATOM 738 C C . VAL A 1 100 ? 3.489 5.415 -4.135 1.00 91.12 100 VAL A C 1
ATOM 740 O O . VAL A 1 100 ? 2.400 5.974 -3.981 1.00 91.12 100 VAL A O 1
ATOM 743 N N . LEU A 1 101 ? 4.567 5.682 -3.402 1.00 86.94 101 LEU A N 1
ATOM 744 C CA . LEU A 1 101 ? 4.652 6.778 -2.442 1.00 86.94 101 LEU A CA 1
ATOM 745 C C . LEU A 1 101 ? 5.293 7.985 -3.144 1.00 86.94 101 LEU A C 1
ATOM 747 O O . LEU A 1 101 ? 6.379 7.865 -3.723 1.00 86.94 101 LEU A O 1
ATOM 751 N N . GLY A 1 102 ? 4.617 9.130 -3.086 1.00 76.81 102 GLY A N 1
ATOM 752 C CA . GLY A 1 102 ? 5.051 10.410 -3.653 1.00 76.81 102 GLY A CA 1
ATOM 753 C C . GLY A 1 102 ? 4.829 11.563 -2.670 1.00 76.81 102 GLY A C 1
ATOM 754 O O . GLY A 1 102 ? 4.703 11.346 -1.468 1.00 76.81 102 GLY A O 1
ATOM 755 N N . ASP A 1 103 ? 4.760 12.798 -3.167 1.00 62.78 103 ASP A N 1
ATOM 756 C CA . ASP A 1 103 ? 4.719 13.987 -2.298 1.00 62.78 103 ASP A CA 1
ATOM 757 C C . ASP A 1 103 ? 3.336 14.313 -1.702 1.00 62.78 103 ASP A C 1
ATOM 759 O O . ASP A 1 103 ? 3.260 15.082 -0.743 1.00 62.78 103 ASP A O 1
ATOM 763 N N . PHE A 1 104 ? 2.242 13.757 -2.238 1.00 55.59 104 PHE A N 1
ATOM 764 C CA . PHE A 1 104 ? 0.888 14.180 -1.846 1.00 55.59 104 PHE A CA 1
ATOM 765 C C . PHE A 1 104 ? -0.079 13.034 -1.545 1.00 55.59 104 PHE A C 1
ATOM 767 O O . PHE A 1 104 ? -0.799 13.119 -0.552 1.00 55.59 104 PHE A O 1
ATOM 774 N N . LEU A 1 105 ? -0.118 11.974 -2.360 1.00 63.22 105 LEU A N 1
ATOM 775 C CA . LEU A 1 105 ? -1.021 10.840 -2.153 1.00 63.22 105 LEU A CA 1
ATOM 776 C C . LEU A 1 105 ? -0.381 9.522 -2.581 1.00 63.22 105 LEU A C 1
ATOM 778 O O . LEU A 1 105 ? 0.325 9.441 -3.582 1.00 63.22 105 LEU A O 1
ATOM 782 N N . GLU A 1 106 ? -0.671 8.485 -1.802 1.00 73.75 106 GLU A N 1
ATOM 783 C CA . GLU A 1 106 ? -0.203 7.123 -2.026 1.00 73.75 106 GLU A CA 1
ATOM 784 C C . GLU A 1 106 ? -1.156 6.396 -3.002 1.00 73.75 106 GLU A C 1
ATOM 786 O O . GLU A 1 106 ? -2.356 6.219 -2.715 1.00 73.75 106 GLU A O 1
ATOM 791 N N . HIS A 1 107 ? -0.633 5.918 -4.131 1.00 79.06 107 HIS A N 1
ATOM 792 C CA . HIS A 1 107 ? -1.420 5.252 -5.176 1.00 79.06 107 HIS A CA 1
ATOM 793 C C . HIS A 1 107 ? -1.086 3.763 -5.257 1.00 79.06 107 HIS A C 1
ATOM 795 O O . HIS A 1 107 ? 0.078 3.395 -5.262 1.00 79.06 107 HIS A O 1
ATOM 801 N N . SER A 1 108 ? -2.097 2.895 -5.337 1.00 89.50 108 SER A N 1
ATOM 802 C CA . SER A 1 108 ? -1.900 1.480 -5.685 1.00 89.50 108 SER A CA 1
ATOM 803 C C . SER A 1 108 ? -2.107 1.320 -7.189 1.00 89.50 108 SER A C 1
ATOM 805 O O . SER A 1 108 ? -3.255 1.448 -7.626 1.00 89.50 108 SER A O 1
ATOM 807 N N . PRO A 1 109 ? -1.076 1.022 -8.002 1.00 90.50 109 PRO A N 1
ATOM 808 C CA . PRO A 1 109 ? -1.257 0.878 -9.443 1.00 90.50 109 PRO A CA 1
ATOM 809 C C . PRO A 1 109 ? -2.124 -0.320 -9.830 1.00 90.50 109 PRO A C 1
ATOM 811 O O . PRO A 1 109 ? -2.787 -0.306 -10.870 1.00 90.50 109 PRO A O 1
ATOM 814 N N . LEU A 1 110 ? -2.181 -1.345 -8.966 1.00 91.25 110 LEU A N 1
ATOM 815 C CA . LEU A 1 110 ? -3.105 -2.470 -9.121 1.00 91.25 110 LEU A CA 1
ATOM 816 C C . LEU A 1 110 ? -4.551 -1.979 -9.258 1.00 91.25 110 LEU A C 1
ATOM 818 O O . LEU A 1 110 ? -5.271 -2.438 -10.148 1.00 91.25 110 LEU A O 1
ATOM 822 N N . SER A 1 111 ? -4.944 -1.012 -8.428 1.00 87.75 111 SER A N 1
ATOM 823 C CA . SER A 1 111 ? -6.277 -0.407 -8.446 1.00 87.75 111 SER A CA 1
ATOM 824 C C . SER A 1 111 ? -6.357 0.795 -9.399 1.00 87.75 111 SER A C 1
ATOM 826 O O . SER A 1 111 ? -7.115 0.763 -10.372 1.00 87.75 111 SER A O 1
ATOM 828 N N . CYS A 1 112 ? -5.538 1.828 -9.171 1.00 84.25 112 CYS A N 1
ATOM 829 C CA . CYS A 1 112 ? -5.590 3.130 -9.846 1.00 84.25 112 CYS A CA 1
ATOM 830 C C . CYS A 1 112 ? -5.420 3.024 -11.366 1.00 84.25 112 CYS A C 1
ATOM 832 O O . CYS A 1 112 ? -6.196 3.613 -12.117 1.00 84.25 112 CYS A O 1
ATOM 834 N N . ASN A 1 113 ? -4.455 2.225 -11.825 1.00 85.94 113 ASN A N 1
ATOM 835 C CA . ASN A 1 113 ? -4.148 2.052 -13.248 1.00 85.94 113 ASN A CA 1
ATOM 836 C C . ASN A 1 113 ? -4.766 0.758 -13.800 1.00 85.94 113 ASN A C 1
ATOM 838 O O . ASN A 1 113 ? -4.493 0.371 -14.932 1.00 85.94 113 ASN A O 1
ATOM 842 N N . SER A 1 114 ? -5.641 0.096 -13.026 1.00 89.12 114 SER A N 1
ATOM 843 C CA . SER A 1 114 ? -6.291 -1.171 -13.387 1.00 89.12 114 SER A CA 1
ATOM 844 C C . SER A 1 114 ? -5.328 -2.328 -13.701 1.00 89.12 114 SER A C 1
ATOM 846 O O . SER A 1 114 ? -5.747 -3.294 -14.343 1.00 89.12 114 SER A O 1
ATOM 848 N N . ILE A 1 115 ? -4.079 -2.288 -13.218 1.00 91.62 115 ILE A N 1
ATOM 849 C CA . ILE A 1 115 ? -3.075 -3.337 -13.483 1.00 91.62 115 ILE A CA 1
ATOM 850 C C . ILE A 1 115 ? -3.524 -4.703 -12.938 1.00 91.62 115 ILE A C 1
ATOM 852 O O . ILE A 1 115 ? -3.201 -5.745 -13.509 1.00 91.62 115 ILE A O 1
ATOM 856 N N . ALA A 1 116 ? -4.377 -4.723 -11.909 1.00 92.19 116 ALA A N 1
ATOM 857 C CA . ALA A 1 116 ? -5.002 -5.945 -11.400 1.00 92.19 116 ALA A CA 1
ATOM 858 C C . ALA A 1 116 ? -5.822 -6.724 -12.453 1.00 92.19 116 ALA A C 1
ATOM 860 O O . ALA A 1 116 ? -6.090 -7.906 -12.259 1.00 92.19 116 ALA A O 1
ATOM 861 N N . LYS A 1 117 ? -6.233 -6.102 -13.570 1.00 90.94 117 LYS A N 1
ATOM 862 C CA . LYS A 1 117 ? -6.921 -6.796 -14.679 1.00 90.94 117 LYS A CA 1
ATOM 863 C C . LYS A 1 117 ? -5.963 -7.561 -15.592 1.00 90.94 117 LYS A C 1
ATOM 865 O O . LYS A 1 117 ? -6.405 -8.437 -16.334 1.00 90.94 117 LYS A O 1
ATOM 870 N N . GLU A 1 118 ? -4.688 -7.194 -15.577 1.00 91.94 118 GLU A N 1
ATOM 871 C CA . GLU A 1 118 ? -3.661 -7.707 -16.485 1.00 91.94 118 GLU A CA 1
ATOM 872 C C . GLU A 1 118 ? -2.749 -8.728 -15.798 1.00 91.94 118 GLU A C 1
ATOM 874 O O . GLU A 1 118 ? -2.172 -9.592 -16.459 1.00 91.94 118 GLU A O 1
ATOM 879 N N . LEU A 1 119 ? -2.653 -8.659 -14.469 1.00 94.00 119 LEU A N 1
ATOM 880 C CA . LEU A 1 119 ? -1.839 -9.551 -13.652 1.00 94.00 119 LEU A CA 1
ATOM 881 C C . LEU A 1 119 ? -2.669 -10.618 -12.941 1.00 94.00 119 LEU A C 1
ATOM 883 O O . LEU A 1 119 ? -3.874 -10.486 -12.732 1.00 94.00 119 LEU A O 1
ATOM 887 N N . HIS A 1 120 ? -1.999 -11.699 -12.542 1.00 93.94 120 HIS A N 1
ATOM 888 C CA . HIS A 1 120 ? -2.610 -12.705 -11.686 1.00 93.94 120 HIS A CA 1
ATOM 889 C C . HIS A 1 120 ? -2.700 -12.172 -10.254 1.00 93.94 120 HIS A C 1
ATOM 891 O O . HIS A 1 120 ? -1.691 -12.049 -9.565 1.00 93.94 120 HIS A O 1
ATOM 897 N N . VAL A 1 121 ? -3.919 -11.862 -9.828 1.00 96.12 121 VAL A N 1
ATOM 898 C CA . VAL A 1 121 ? -4.245 -11.393 -8.480 1.00 96.12 121 VAL A CA 1
ATOM 899 C C . VAL A 1 121 ? -5.331 -12.272 -7.863 1.00 96.12 121 VAL A C 1
ATOM 901 O O . VAL A 1 121 ? -6.048 -12.993 -8.563 1.00 96.12 121 VAL A O 1
ATOM 904 N N . ASN A 1 122 ? -5.448 -12.232 -6.541 1.00 95.56 122 ASN A N 1
ATOM 905 C CA . ASN A 1 122 ? -6.463 -12.966 -5.795 1.00 95.56 122 ASN A CA 1
ATOM 906 C C . ASN A 1 122 ? -7.825 -12.240 -5.784 1.00 95.56 122 ASN A C 1
ATOM 908 O O . ASN A 1 122 ? -8.013 -11.207 -6.425 1.00 95.56 122 ASN A O 1
ATOM 912 N N . GLU A 1 123 ? -8.792 -12.772 -5.032 1.00 93.81 123 GLU A N 1
ATOM 913 C CA . GLU A 1 123 ? -10.151 -12.212 -4.921 1.00 93.81 123 GLU A CA 1
ATOM 914 C C . GLU A 1 123 ? -10.217 -10.800 -4.309 1.00 93.81 123 GLU A C 1
ATOM 916 O O . GLU A 1 123 ? -11.247 -10.134 -4.403 1.00 93.81 123 GLU A O 1
ATOM 921 N N . HIS A 1 124 ? -9.122 -10.331 -3.708 1.00 93.75 124 HIS A N 1
ATOM 922 C CA . HIS A 1 124 ? -8.968 -8.980 -3.171 1.00 93.75 124 HIS A CA 1
ATOM 923 C C . HIS A 1 124 ? -8.227 -8.037 -4.130 1.00 93.75 124 HIS A C 1
ATOM 925 O O . HIS A 1 124 ? -7.909 -6.918 -3.739 1.00 93.75 124 HIS A O 1
ATOM 931 N N . CYS A 1 125 ? -7.946 -8.473 -5.363 1.00 94.69 125 CYS A N 1
ATOM 932 C CA . CYS A 1 125 ? -7.114 -7.756 -6.333 1.00 94.69 125 CYS A CA 1
ATOM 933 C C . CYS A 1 125 ? -5.667 -7.522 -5.855 1.00 94.69 125 CYS A C 1
ATOM 935 O O . CYS A 1 125 ? -5.026 -6.563 -6.278 1.00 94.69 125 CYS A O 1
ATOM 937 N N . LEU A 1 126 ? -5.149 -8.405 -4.995 1.00 96.69 126 LEU A N 1
ATOM 938 C CA . LEU A 1 126 ? -3.785 -8.365 -4.461 1.00 96.69 126 LEU A CA 1
ATOM 939 C C . LEU A 1 126 ? -2.948 -9.536 -4.991 1.00 96.69 126 LEU A C 1
ATOM 941 O O . LEU A 1 126 ? -3.494 -10.588 -5.331 1.00 96.69 126 LEU A O 1
ATOM 945 N N . PHE A 1 127 ? -1.620 -9.403 -4.999 1.00 98.31 127 PHE A N 1
ATOM 946 C CA . PHE A 1 127 ? -0.735 -10.551 -5.232 1.00 98.31 127 PHE A CA 1
ATOM 947 C C . PHE A 1 127 ? -0.848 -11.558 -4.083 1.00 98.31 127 PHE A C 1
ATOM 949 O O . PHE A 1 127 ? -1.019 -11.176 -2.919 1.00 98.31 127 PHE A O 1
ATOM 956 N N . ALA A 1 128 ? -0.729 -12.851 -4.385 1.00 97.50 128 ALA A N 1
ATOM 957 C CA . ALA A 1 128 ? -0.862 -13.900 -3.377 1.00 97.50 128 ALA A CA 1
ATOM 958 C C . ALA A 1 128 ? 0.405 -14.048 -2.520 1.00 97.50 128 ALA A C 1
ATOM 960 O O . ALA A 1 128 ? 0.335 -14.557 -1.399 1.00 97.50 128 ALA A O 1
ATOM 961 N N . SER A 1 129 ? 1.559 -13.593 -3.020 1.00 98.06 129 SER A N 1
ATOM 962 C CA . SER A 1 129 ? 2.836 -13.650 -2.305 1.00 98.06 129 SER A CA 1
ATOM 963 C C . SER A 1 129 ? 3.715 -12.416 -2.532 1.00 98.06 129 SER A C 1
ATOM 965 O O . SER A 1 129 ? 3.569 -11.696 -3.519 1.00 98.06 129 SER A O 1
ATOM 967 N N . LEU A 1 130 ? 4.664 -12.199 -1.615 1.00 98.12 130 LEU A N 1
ATOM 968 C CA . LEU A 1 130 ? 5.694 -11.169 -1.756 1.00 98.12 130 LEU A CA 1
ATOM 969 C C . LEU A 1 130 ? 6.541 -11.393 -3.018 1.00 98.12 130 LEU A C 1
ATOM 971 O O . LEU A 1 130 ? 6.831 -10.438 -3.732 1.00 98.12 130 LEU A O 1
ATOM 975 N N . ASP A 1 131 ? 6.900 -12.645 -3.306 1.00 98.25 131 ASP A N 1
ATOM 976 C CA . ASP A 1 131 ? 7.728 -12.998 -4.463 1.00 98.25 131 ASP A CA 1
ATOM 977 C C . ASP A 1 131 ? 7.037 -12.633 -5.785 1.00 98.25 131 ASP A C 1
ATOM 979 O O . ASP A 1 131 ? 7.689 -12.135 -6.700 1.00 98.25 131 ASP A O 1
ATOM 983 N N . GLU A 1 132 ? 5.715 -12.816 -5.879 1.00 98.12 132 GLU A N 1
ATOM 984 C CA . GLU A 1 132 ? 4.928 -12.380 -7.040 1.00 98.12 132 GLU A CA 1
ATOM 985 C C . GLU A 1 132 ? 4.941 -10.857 -7.206 1.00 98.12 132 GLU A C 1
ATOM 987 O O . GLU A 1 132 ? 5.132 -10.368 -8.319 1.00 98.12 132 GLU A O 1
ATOM 992 N N . ALA A 1 133 ? 4.789 -10.106 -6.112 1.00 98.00 133 ALA A N 1
ATOM 993 C CA . ALA A 1 133 ? 4.831 -8.646 -6.150 1.00 98.00 133 ALA A CA 1
ATOM 994 C C . ALA A 1 133 ? 6.219 -8.124 -6.571 1.00 98.00 133 ALA A C 1
ATOM 996 O O . ALA A 1 133 ? 6.314 -7.220 -7.403 1.00 98.00 133 ALA A O 1
ATOM 997 N N . VAL A 1 134 ? 7.300 -8.725 -6.056 1.00 98.06 134 VAL A N 1
ATOM 998 C CA . VAL A 1 134 ? 8.680 -8.406 -6.465 1.00 98.06 134 VAL A CA 1
ATOM 999 C C . VAL A 1 134 ? 8.893 -8.736 -7.941 1.00 98.06 134 VAL A C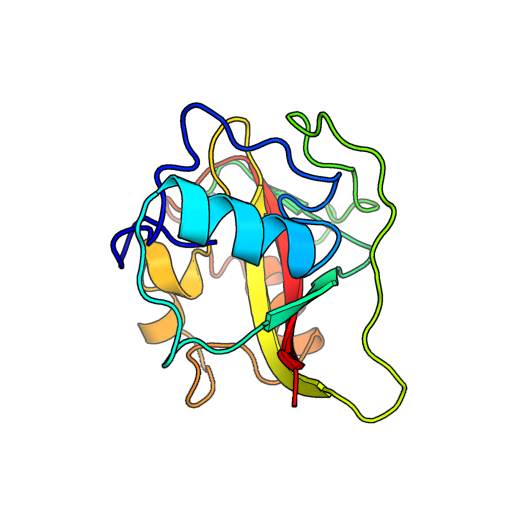 1
ATOM 1001 O O . VAL A 1 134 ? 9.372 -7.888 -8.692 1.00 98.06 134 VAL A O 1
ATOM 1004 N N . ALA A 1 135 ? 8.488 -9.930 -8.379 1.00 97.44 135 ALA A N 1
ATOM 1005 C CA . ALA A 1 135 ? 8.631 -10.353 -9.768 1.00 97.44 135 ALA A CA 1
ATOM 1006 C C . ALA A 1 135 ? 7.846 -9.456 -10.737 1.00 97.44 135 ALA A C 1
ATOM 1008 O O . ALA A 1 135 ? 8.325 -9.189 -11.838 1.00 97.44 135 ALA A O 1
ATOM 1009 N N . ALA A 1 136 ? 6.670 -8.962 -10.337 1.00 97.12 136 ALA A N 1
ATOM 1010 C CA . ALA A 1 136 ? 5.891 -8.020 -11.135 1.00 97.12 136 ALA A CA 1
ATOM 1011 C C . ALA A 1 136 ? 6.626 -6.681 -11.325 1.00 97.12 136 ALA A C 1
ATOM 1013 O O . ALA A 1 136 ? 6.691 -6.180 -12.449 1.00 97.12 136 ALA A O 1
ATOM 1014 N N . ILE A 1 137 ? 7.228 -6.130 -10.263 1.00 96.75 137 ILE A N 1
ATOM 1015 C CA . ILE A 1 137 ? 8.063 -4.920 -10.355 1.00 96.75 137 ILE A CA 1
ATOM 1016 C C . ILE A 1 137 ? 9.276 -5.179 -11.257 1.00 96.75 137 ILE A C 1
ATOM 1018 O O . ILE A 1 137 ? 9.510 -4.422 -12.196 1.00 96.75 137 ILE A O 1
ATOM 1022 N N . ASP A 1 138 ? 10.000 -6.278 -11.035 1.00 96.69 138 ASP A N 1
ATOM 1023 C CA . ASP A 1 138 ? 11.203 -6.622 -11.806 1.00 96.69 138 ASP A CA 1
ATOM 1024 C C . ASP A 1 138 ? 10.916 -6.866 -13.294 1.00 96.69 138 ASP A C 1
ATOM 1026 O O . ASP A 1 138 ? 11.745 -6.565 -14.155 1.00 96.69 138 ASP A O 1
ATOM 1030 N N . ALA A 1 139 ? 9.733 -7.391 -13.614 1.00 95.75 139 ALA A N 1
ATOM 1031 C CA . ALA A 1 139 ? 9.275 -7.575 -14.987 1.00 95.75 139 ALA A CA 1
ATOM 1032 C C . ALA A 1 139 ? 8.804 -6.269 -15.652 1.00 95.75 139 ALA A C 1
ATOM 1034 O O . ALA A 1 139 ? 8.476 -6.279 -16.840 1.00 95.75 139 ALA A O 1
ATOM 1035 N N . GLY A 1 140 ? 8.749 -5.158 -14.911 1.00 94.94 140 GLY A N 1
ATOM 1036 C CA . GLY A 1 140 ? 8.236 -3.879 -15.394 1.00 94.94 140 GLY A CA 1
ATOM 1037 C C . GLY A 1 140 ? 6.728 -3.877 -15.625 1.00 94.94 140 GLY A C 1
ATOM 1038 O O . GLY A 1 140 ? 6.251 -3.140 -16.484 1.00 94.94 140 GLY A O 1
ATOM 1039 N N . ALA A 1 141 ? 5.971 -4.682 -14.870 1.00 95.06 141 ALA A N 1
ATOM 1040 C CA . ALA A 1 141 ? 4.518 -4.795 -15.014 1.00 95.06 141 ALA A CA 1
ATOM 1041 C C . ALA A 1 141 ? 3.763 -3.482 -14.743 1.00 95.06 141 ALA A C 1
ATOM 1043 O O . ALA A 1 141 ? 2.629 -3.326 -15.178 1.00 95.06 141 ALA A O 1
ATOM 1044 N N . PHE A 1 142 ? 4.401 -2.540 -14.048 1.00 94.00 142 PHE A N 1
ATOM 1045 C CA . PHE A 1 142 ? 3.876 -1.202 -13.770 1.00 94.00 142 PHE A CA 1
ATOM 1046 C C . PHE A 1 142 ? 4.434 -0.134 -14.726 1.00 94.00 142 PHE A C 1
ATOM 1048 O O . PHE A 1 142 ? 4.254 1.058 -14.505 1.00 94.00 142 PHE A O 1
ATOM 1055 N N . GLY A 1 143 ? 5.154 -0.536 -15.778 1.00 89.56 143 GLY A N 1
ATOM 1056 C CA . GLY A 1 143 ? 5.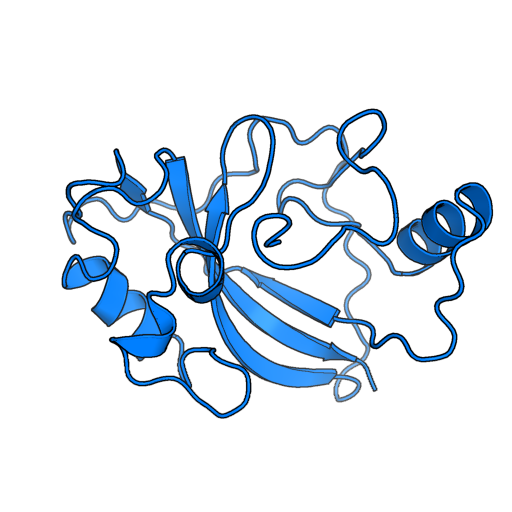645 0.374 -16.810 1.00 89.56 143 GLY A CA 1
ATOM 1057 C C . GLY A 1 143 ? 4.533 0.874 -17.733 1.00 89.56 143 GLY A C 1
ATOM 1058 O O . GLY A 1 143 ? 3.405 0.390 -17.708 1.00 89.56 143 GLY A O 1
ATOM 1059 N N . ASN A 1 144 ? 4.894 1.796 -18.627 1.00 85.62 144 ASN A N 1
ATOM 1060 C CA . ASN A 1 144 ? 4.001 2.430 -19.611 1.00 85.62 144 ASN A CA 1
ATOM 1061 C C . ASN A 1 144 ? 3.022 3.486 -19.062 1.00 85.62 144 ASN A C 1
ATOM 1063 O O . ASN A 1 144 ? 1.961 3.696 -19.652 1.00 85.62 144 ASN A O 1
ATOM 1067 N N . GLY A 1 145 ? 3.404 4.199 -18.001 1.00 82.75 145 GLY A N 1
ATOM 1068 C CA . GLY A 1 145 ? 2.703 5.403 -17.551 1.00 82.75 145 GLY A CA 1
ATOM 1069 C C . GLY A 1 145 ? 1.884 5.231 -16.274 1.00 82.75 145 GLY A C 1
ATOM 1070 O O . GLY A 1 145 ? 0.857 5.897 -16.138 1.00 82.75 145 GLY A O 1
ATOM 1071 N N . CYS A 1 146 ? 2.319 4.359 -15.356 1.00 87.62 146 CYS A N 1
ATOM 1072 C CA . CYS A 1 146 ? 1.884 4.460 -13.958 1.00 87.62 146 CYS A CA 1
ATOM 1073 C C . CYS A 1 146 ? 2.525 5.695 -13.292 1.00 87.62 146 CYS A C 1
ATOM 1075 O O . CYS A 1 146 ? 3.294 6.422 -13.926 1.00 87.62 146 CYS A O 1
ATOM 1077 N N . GLU A 1 147 ? 2.191 5.966 -12.033 1.00 88.44 147 GLU A N 1
ATOM 1078 C CA . GLU A 1 147 ? 2.671 7.150 -11.315 1.00 88.44 147 GLU A CA 1
ATOM 1079 C C . GLU A 1 147 ? 4.192 7.111 -11.089 1.00 88.44 147 GLU A C 1
ATOM 1081 O O . GLU A 1 147 ? 4.791 6.049 -10.892 1.00 88.44 147 GLU A O 1
ATOM 1086 N N . ASP A 1 148 ? 4.830 8.278 -11.106 1.00 90.81 148 ASP A N 1
ATOM 1087 C CA . ASP A 1 148 ? 6.215 8.427 -10.683 1.00 90.81 148 ASP A CA 1
ATOM 1088 C C . ASP A 1 148 ? 6.323 8.390 -9.153 1.00 90.81 148 ASP A C 1
ATOM 1090 O O . ASP A 1 148 ? 5.434 8.835 -8.425 1.00 90.81 148 ASP A O 1
ATOM 1094 N N . GLY A 1 149 ? 7.430 7.846 -8.653 1.00 91.31 149 GLY A N 1
ATOM 1095 C CA . GLY A 1 149 ? 7.711 7.820 -7.223 1.00 91.31 149 GLY A CA 1
ATOM 1096 C C . GLY A 1 149 ? 8.316 6.512 -6.745 1.00 91.31 149 GLY A C 1
ATOM 1097 O O . GLY A 1 149 ? 9.027 5.807 -7.469 1.00 91.31 149 GLY A O 1
ATOM 1098 N N . VAL A 1 150 ? 8.069 6.211 -5.473 1.00 92.69 150 VAL A N 1
ATOM 1099 C CA . VAL A 1 150 ? 8.703 5.103 -4.760 1.00 92.69 150 VAL A CA 1
ATOM 1100 C C . VAL A 1 150 ? 7.740 3.928 -4.649 1.00 92.69 150 VAL A C 1
ATOM 1102 O O . VAL A 1 150 ? 6.838 3.915 -3.812 1.00 92.69 150 VAL A O 1
ATOM 1105 N N . TYR A 1 151 ? 7.964 2.909 -5.471 1.00 94.44 151 TYR A N 1
ATOM 1106 C CA . TYR A 1 151 ? 7.198 1.671 -5.482 1.00 94.44 151 TYR A CA 1
ATOM 1107 C C . TYR A 1 151 ? 7.596 0.811 -4.282 1.00 94.44 151 TYR A C 1
ATOM 1109 O O . TYR A 1 151 ? 8.721 0.308 -4.186 1.00 94.44 151 TYR A O 1
ATOM 1117 N N . THR A 1 152 ? 6.649 0.652 -3.362 1.00 95.25 152 THR A N 1
ATOM 1118 C CA . THR A 1 152 ? 6.798 -0.049 -2.086 1.00 95.25 152 THR A CA 1
ATOM 1119 C C . THR A 1 152 ? 5.784 -1.180 -2.001 1.00 95.25 152 THR A C 1
ATOM 1121 O O . THR A 1 152 ? 4.598 -0.978 -2.253 1.00 95.25 152 THR A O 1
ATOM 1124 N N . ILE A 1 153 ? 6.230 -2.374 -1.609 1.00 97.25 153 ILE A N 1
ATOM 1125 C CA . ILE A 1 153 ? 5.327 -3.512 -1.411 1.00 97.25 153 ILE A CA 1
ATOM 1126 C C . ILE A 1 153 ? 4.799 -3.503 0.023 1.00 97.25 153 ILE A C 1
ATOM 1128 O O . ILE A 1 153 ? 5.578 -3.455 0.980 1.00 97.25 153 ILE A O 1
ATOM 1132 N N . PHE A 1 154 ? 3.482 -3.619 0.172 1.00 97.50 154 PHE A N 1
ATOM 1133 C CA . PHE A 1 154 ? 2.821 -3.791 1.459 1.00 97.50 154 PHE A CA 1
ATOM 1134 C C . PHE A 1 154 ? 2.068 -5.118 1.517 1.00 97.50 154 PHE A C 1
ATOM 1136 O O . PHE A 1 154 ? 1.223 -5.405 0.678 1.00 97.50 154 PHE A O 1
ATOM 1143 N N . GLY A 1 155 ? 2.320 -5.906 2.558 1.00 97.94 155 GLY A N 1
ATOM 1144 C CA . GLY A 1 155 ? 1.397 -6.949 2.992 1.00 97.94 155 GLY A CA 1
ATOM 1145 C C . GLY A 1 155 ? 0.160 -6.303 3.607 1.00 97.94 155 GLY A C 1
ATOM 1146 O O . GLY A 1 155 ? 0.280 -5.475 4.513 1.00 97.94 155 GLY A O 1
ATOM 1147 N N . VAL A 1 156 ? -1.018 -6.670 3.113 1.00 97.56 156 VAL A N 1
ATOM 1148 C CA . VAL A 1 156 ? -2.310 -6.124 3.540 1.00 97.56 156 VAL A CA 1
ATOM 1149 C C . VAL A 1 156 ? -2.998 -7.140 4.433 1.00 97.56 156 VAL A C 1
ATOM 1151 O O . VAL A 1 156 ? -3.291 -8.255 4.009 1.00 97.56 156 VAL A O 1
ATOM 1154 N N . HIS A 1 157 ? -3.276 -6.764 5.674 1.00 97.44 157 HIS A N 1
ATOM 1155 C CA . HIS A 1 157 ? -3.932 -7.621 6.651 1.00 97.44 157 HIS A CA 1
ATOM 1156 C C . HIS A 1 157 ? -5.285 -7.048 7.046 1.00 97.44 157 HIS A C 1
ATOM 1158 O O . HIS A 1 157 ? -5.411 -5.848 7.276 1.00 97.44 157 HIS A O 1
ATOM 1164 N N . ARG A 1 158 ? -6.280 -7.914 7.231 1.00 96.56 158 ARG A N 1
ATOM 1165 C CA . ARG A 1 158 ? -7.525 -7.565 7.919 1.00 96.56 158 ARG A CA 1
ATOM 1166 C C . ARG A 1 158 ? -7.381 -7.843 9.407 1.00 96.56 158 ARG A C 1
ATOM 1168 O O . ARG A 1 158 ? -7.012 -8.957 9.779 1.00 96.56 158 ARG A O 1
ATOM 1175 N N . VAL A 1 159 ? -7.683 -6.853 10.241 1.00 95.31 159 VAL A N 1
ATOM 1176 C CA . VAL A 1 159 ? -7.773 -7.024 11.699 1.00 95.31 159 VAL A CA 1
ATOM 1177 C C . VAL A 1 159 ? -9.116 -7.679 12.041 1.00 95.31 159 VAL A C 1
ATOM 1179 O O . VAL A 1 159 ? -10.130 -7.362 11.412 1.00 95.31 159 VAL A O 1
ATOM 1182 N N . GLN A 1 160 ? -9.096 -8.631 12.976 1.00 85.62 160 GLN A N 1
ATOM 1183 C CA . GLN A 1 160 ? -10.271 -9.383 13.438 1.00 85.62 160 GLN A CA 1
ATOM 1184 C C . GLN A 1 160 ? -10.950 -8.733 14.642 1.00 85.62 160 GLN A C 1
ATOM 1186 O O . GLN A 1 160 ? -10.230 -8.129 15.470 1.00 85.62 160 GLN A O 1
#

Sequence (160 aa):
MSDCVNDNVVDVQGAWQHNGFGLANNPDVLAALAAEAGADVSDAALLYFTAYDREQESDGWT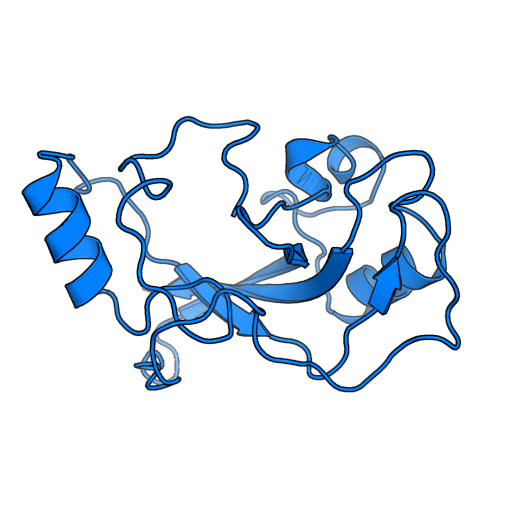FDPVRWRARSPASSAAVANDVRVPASGASTLLGYDVVVLGDFLEHSPLSCNSIAKELHVNEHCLFASLDEAVAAIDAGAFGNGCEDGVYTIFGVHRVQ

Secondary structure (DSSP, 8-state):
--TTTS--SS--TTT----TTSS-SSHHHHHHHHHHTT---TT---EEEEEEEEEEEE-SS---TT--EE----TT--S-----PPPTTSEEEEEEEEEEE-SS--B-HHHHT-GGGTS---TTSSBSSHHHHHHHHHTTTTTTT---EEEEEEEEEEE-

pLDDT: mean 88.38, std 11.05, range [54.56, 98.38]

Radius of gyration: 15.48 Å; chains: 1; bounding box: 40×33×38 Å

Foldseek 3Di:
DACQFDPDLAPCQPPPQDEQVQHHQECVVVVVRNVVSVGDCVVPFDKDKDWDQWKAFDQLADFALVRIDGDGGQPQHPDYRNHPDDDVPQKDFPAKFKWFRDNGDIHTCLRNVVLLVVDDDDPVSHHHDPVRVSVCRNVSSSHDDDHGHMTIMMGMMTGD